Protein AF-A0A2L0GLB2-F1 (afdb_monomer_lite)

Secondary structure (DSSP, 8-state):
----------HHHHHHHHHHHHHHHHGGGSTTHHHHHHHHHHHHHHHHHHHHHHHHHHHHHHHHHHHHHHH-

Sequence (72 aa):
MSDQGPRQTPEWVEDVTVEVTGMAREGLNHPSTKPVLIGTGIGALAGALIVGGPILGGLVGASFALYQRIRK

pLDDT: mean 86.97, std 12.96, range [39.34, 97.5]

Radius of gyration: 21.35 Å; chains: 1; bounding box: 32×50×55 Å

Structure (mmCIF, N/CA/C/O backbone):
data_AF-A0A2L0GLB2-F1
#
_entry.id   AF-A0A2L0GLB2-F1
#
loop_
_atom_site.group_PDB
_atom_site.id
_atom_site.type_symbol
_atom_site.label_atom_id
_atom_site.label_alt_id
_atom_site.label_comp_id
_atom_site.label_asym_id
_atom_site.label_entity_id
_atom_site.label_seq_id
_atom_site.pdbx_PDB_ins_code
_atom_site.Cartn_x
_atom_site.Cartn_y
_atom_site.Cartn_z
_atom_site.occupancy
_atom_site.B_iso_or_equiv
_atom_site.auth_seq_id
_atom_site.auth_comp_id
_atom_site.auth_asym_id
_atom_site.auth_atom_id
_atom_site.pdbx_PDB_model_num
ATOM 1 N N . MET A 1 1 ? -8.272 28.874 33.854 1.00 39.34 1 MET A N 1
ATOM 2 C CA . MET A 1 1 ? -8.725 27.578 33.316 1.00 39.34 1 MET A CA 1
ATOM 3 C C . MET A 1 1 ? -9.030 27.786 31.845 1.00 39.34 1 MET A C 1
ATOM 5 O O . MET A 1 1 ? -9.778 28.703 31.549 1.00 39.34 1 MET A O 1
ATOM 9 N N . SER A 1 2 ? -8.399 27.040 30.940 1.00 44.84 2 SER A N 1
ATOM 10 C CA . SER A 1 2 ? -8.702 27.138 29.508 1.00 44.84 2 SER A CA 1
ATOM 11 C C . SER A 1 2 ? -9.769 26.106 29.171 1.00 44.84 2 SER A C 1
ATOM 13 O O . SER A 1 2 ? -9.489 24.907 29.210 1.00 44.84 2 SER A O 1
ATOM 15 N N . ASP A 1 3 ? -10.976 26.583 28.881 1.00 52.59 3 ASP A N 1
ATOM 16 C CA . ASP A 1 3 ? -12.101 25.789 28.396 1.00 52.59 3 ASP A CA 1
ATOM 17 C C . ASP A 1 3 ? -11.732 25.116 27.066 1.00 52.59 3 ASP A C 1
ATOM 19 O O . ASP A 1 3 ? -11.735 25.734 26.000 1.00 52.59 3 ASP A O 1
ATOM 23 N N . GLN A 1 4 ? -11.376 23.832 27.120 1.00 61.97 4 GLN A N 1
ATOM 24 C CA . GLN A 1 4 ? -11.302 22.987 25.933 1.00 61.97 4 GLN A CA 1
ATOM 25 C C . GLN A 1 4 ? -12.721 22.490 25.642 1.00 61.97 4 GLN A C 1
ATOM 27 O O . GLN A 1 4 ? -13.181 21.530 26.255 1.00 61.97 4 GLN A O 1
ATOM 32 N N . GLY A 1 5 ? -13.423 23.166 24.728 1.00 59.91 5 GLY A N 1
ATOM 33 C CA . GLY A 1 5 ? -14.693 22.682 24.180 1.00 59.91 5 GLY A CA 1
ATOM 34 C C . GLY A 1 5 ? -14.564 21.257 23.610 1.00 59.91 5 GLY A C 1
ATOM 35 O O . GLY A 1 5 ? -13.451 20.817 23.298 1.00 59.91 5 GLY A O 1
ATOM 36 N N . PRO A 1 6 ? -15.674 20.507 23.486 1.00 62.72 6 PRO A N 1
ATOM 37 C CA . PRO A 1 6 ? -15.626 19.086 23.172 1.00 62.72 6 PRO A CA 1
ATOM 38 C C . PRO A 1 6 ? -15.027 18.877 21.777 1.00 62.72 6 PRO A C 1
ATOM 40 O O . PRO A 1 6 ? -15.648 19.194 20.763 1.00 62.72 6 PRO A O 1
ATOM 43 N N . ARG A 1 7 ? -13.806 18.330 21.721 1.00 65.12 7 ARG A N 1
ATOM 44 C CA . ARG A 1 7 ? -13.227 17.756 20.501 1.00 65.12 7 ARG A CA 1
ATOM 45 C C . ARG A 1 7 ? -14.022 16.495 20.167 1.00 65.12 7 ARG A C 1
ATOM 47 O O . ARG A 1 7 ? -13.645 15.404 20.575 1.00 65.12 7 ARG A O 1
ATOM 54 N N . GLN A 1 8 ? -15.148 16.661 19.484 1.00 74.44 8 GLN A N 1
ATOM 55 C CA . GLN A 1 8 ? -15.903 15.548 18.921 1.00 74.44 8 GLN A CA 1
ATOM 56 C C . GLN A 1 8 ? -15.100 15.034 17.728 1.00 74.44 8 GLN A C 1
ATOM 58 O O . GLN A 1 8 ? -15.068 15.664 16.670 1.00 74.44 8 GLN A O 1
ATOM 63 N N . THR A 1 9 ? -14.353 13.949 17.925 1.00 78.06 9 THR A N 1
ATOM 64 C CA . THR A 1 9 ? -13.756 13.217 16.810 1.00 78.06 9 THR A CA 1
ATOM 65 C C . THR A 1 9 ? -14.886 12.761 15.894 1.00 78.06 9 THR A C 1
ATOM 67 O O . THR A 1 9 ? -15.893 12.264 16.399 1.00 78.06 9 THR A O 1
ATOM 70 N N . PRO A 1 10 ? -14.771 12.954 14.573 1.00 87.94 10 PRO A N 1
ATOM 71 C CA . PRO A 1 10 ? -15.785 12.453 13.661 1.00 87.94 10 PRO A CA 1
ATOM 72 C C . PRO A 1 10 ? -15.967 10.942 13.843 1.00 87.94 10 PRO A C 1
ATOM 74 O O . PRO A 1 10 ? -14.972 10.230 13.961 1.00 87.94 10 PRO A O 1
ATOM 77 N N . GLU A 1 11 ? -17.210 10.465 13.820 1.00 88.44 11 GLU A N 1
ATOM 78 C CA . GLU A 1 11 ? -17.575 9.044 13.975 1.00 88.44 11 GLU A CA 1
ATOM 79 C C . GLU A 1 11 ? -16.746 8.126 13.059 1.00 88.44 11 GLU A C 1
ATOM 81 O O . GLU A 1 11 ? -16.177 7.134 13.502 1.00 88.44 11 GLU A O 1
ATOM 86 N N . TRP A 1 12 ? -16.520 8.551 11.811 1.00 92.50 12 TRP A N 1
ATOM 87 C CA . TRP A 1 12 ? -15.717 7.794 10.848 1.00 92.50 12 TRP A CA 1
ATOM 88 C C . TRP A 1 12 ? -14.258 7.566 11.283 1.00 92.50 12 TRP A C 1
ATOM 90 O O . TRP A 1 12 ? -13.629 6.602 10.853 1.00 92.50 12 TRP A O 1
ATOM 100 N N . VAL A 1 13 ? -13.685 8.450 12.108 1.00 94.31 13 VAL A N 1
ATOM 101 C CA . VAL A 1 13 ? -12.318 8.279 12.630 1.00 94.31 13 VAL A CA 1
ATOM 102 C C . VAL A 1 13 ? -12.286 7.138 13.639 1.00 94.31 13 VAL A C 1
ATOM 104 O O . VAL A 1 13 ? -11.325 6.365 13.666 1.00 94.31 13 VAL A O 1
ATOM 107 N N . GLU A 1 14 ? -13.325 7.032 14.463 1.00 93.25 14 GLU A N 1
ATOM 108 C CA . GLU A 1 14 ? -13.463 5.962 15.445 1.00 93.25 14 GLU A CA 1
ATOM 109 C C . GLU A 1 14 ? -13.668 4.617 14.744 1.00 93.25 14 GLU A C 1
ATOM 111 O O . GLU A 1 14 ? -12.921 3.680 15.027 1.00 93.25 14 GLU A O 1
ATOM 116 N N . ASP A 1 15 ? -14.536 4.562 13.732 1.00 94.06 15 ASP A N 1
ATOM 117 C CA . ASP A 1 15 ? -14.752 3.369 12.903 1.00 94.06 15 ASP A CA 1
ATOM 118 C C . ASP A 1 15 ? -13.456 2.870 12.252 1.00 94.06 15 ASP A C 1
ATOM 120 O O . ASP A 1 15 ? -13.102 1.694 12.353 1.00 94.06 15 ASP A O 1
ATOM 124 N N . VAL A 1 16 ? -12.691 3.774 11.628 1.00 95.62 16 VAL A N 1
ATOM 125 C CA . VAL A 1 16 ? -11.394 3.432 11.021 1.00 95.62 16 VAL A CA 1
ATOM 126 C C . VAL A 1 16 ? -10.410 2.939 12.077 1.00 95.62 16 VAL A C 1
ATOM 128 O O . VAL A 1 16 ? -9.671 1.985 11.836 1.00 95.62 16 VAL A O 1
ATOM 131 N N . THR A 1 17 ? -10.384 3.568 13.251 1.00 95.69 17 THR A N 1
ATOM 132 C CA . THR A 1 17 ? -9.478 3.175 14.335 1.00 95.69 17 THR A CA 1
ATOM 133 C C . THR A 1 17 ? -9.803 1.771 14.839 1.00 95.69 17 THR A C 1
ATOM 135 O O . THR A 1 17 ? -8.888 0.959 15.009 1.00 95.69 17 THR A O 1
ATOM 138 N N . VAL A 1 18 ? -11.086 1.464 15.046 1.00 96.56 18 VAL A N 1
ATOM 139 C CA . VAL A 1 18 ? -11.563 0.136 15.456 1.00 96.56 18 VAL A CA 1
ATOM 140 C C . VAL A 1 18 ? -11.185 -0.912 14.413 1.00 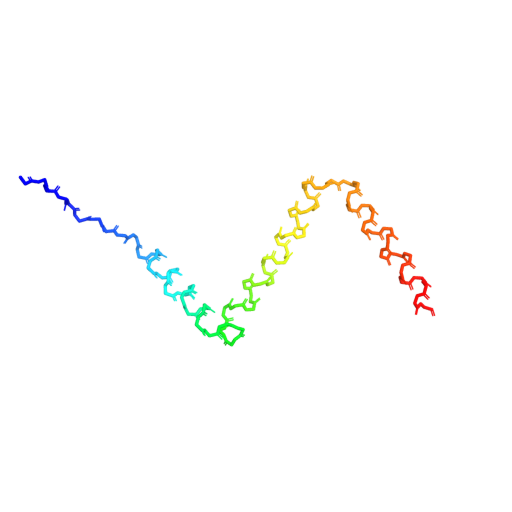96.56 18 VAL A C 1
ATOM 142 O O . VAL A 1 18 ? -10.559 -1.914 14.762 1.00 96.56 18 VAL A O 1
ATOM 145 N N . GLU A 1 19 ? -11.467 -0.649 13.139 1.00 95.69 19 GLU A N 1
ATOM 146 C CA . GLU A 1 19 ? -11.204 -1.570 12.030 1.00 95.69 19 GLU A CA 1
ATOM 147 C C . GLU A 1 19 ? -9.703 -1.843 11.840 1.00 95.69 19 GLU A C 1
ATOM 149 O O . GLU A 1 19 ? -9.267 -2.991 11.728 1.00 95.69 19 GLU A O 1
ATOM 154 N N . VAL A 1 20 ? -8.872 -0.796 11.862 1.00 96.56 20 VAL A N 1
ATOM 155 C CA . VAL A 1 20 ? -7.411 -0.929 11.745 1.00 96.56 20 VAL A CA 1
ATOM 156 C C . VAL A 1 20 ? -6.828 -1.665 12.948 1.00 96.56 20 VAL A C 1
ATOM 158 O O . VAL A 1 20 ? -5.944 -2.507 12.785 1.00 96.56 20 VAL A O 1
ATOM 161 N N . THR A 1 21 ? -7.331 -1.396 14.153 1.00 97.12 21 THR A N 1
ATOM 162 C CA . THR A 1 21 ? -6.905 -2.121 15.357 1.00 97.12 21 THR A CA 1
ATOM 163 C C . THR A 1 21 ? -7.316 -3.594 15.290 1.00 97.12 21 THR A C 1
ATOM 165 O O . THR A 1 21 ? -6.537 -4.456 15.699 1.00 97.12 21 THR A O 1
ATOM 168 N N . GLY A 1 22 ? -8.491 -3.903 14.733 1.00 97.50 22 GLY A N 1
ATOM 169 C CA . GLY A 1 22 ? -8.937 -5.268 14.442 1.00 97.50 22 GLY A CA 1
ATOM 170 C C . GLY A 1 22 ? -7.988 -5.986 13.483 1.00 97.50 22 GLY A C 1
ATOM 171 O O . GLY A 1 22 ? -7.460 -7.049 13.818 1.00 97.50 22 GLY A O 1
ATOM 172 N N . MET A 1 23 ? -7.653 -5.356 12.352 1.00 97.12 23 MET A N 1
ATOM 173 C CA . MET A 1 23 ? -6.662 -5.881 11.403 1.00 97.12 23 MET A CA 1
ATOM 174 C C . MET A 1 23 ? -5.286 -6.094 12.044 1.00 97.12 23 MET A C 1
ATOM 176 O O . MET A 1 23 ? -4.632 -7.100 11.775 1.00 97.12 23 MET A O 1
ATOM 180 N N . ALA A 1 24 ? -4.840 -5.182 12.912 1.00 96.81 24 ALA A N 1
ATOM 181 C CA . ALA A 1 24 ? -3.557 -5.304 13.603 1.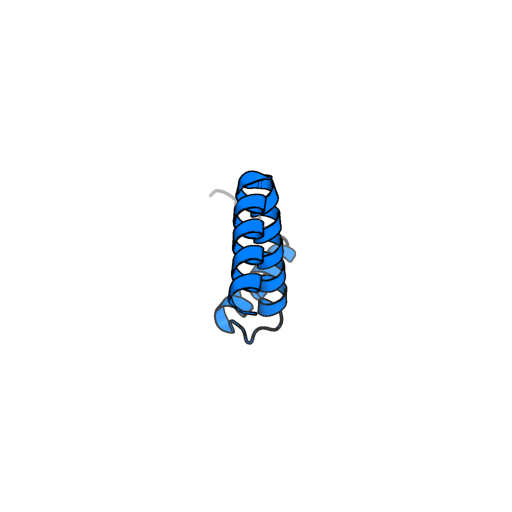00 96.81 24 ALA A CA 1
ATOM 182 C C . ALA A 1 24 ? -3.523 -6.483 14.592 1.00 96.81 24 ALA A C 1
ATOM 184 O O . ALA A 1 24 ? -2.478 -7.108 14.764 1.00 96.81 24 ALA A O 1
ATOM 185 N N . ARG A 1 25 ? -4.654 -6.796 15.237 1.00 97.50 25 ARG A N 1
ATOM 186 C CA . ARG A 1 25 ? -4.771 -7.901 16.202 1.00 97.50 25 ARG A CA 1
ATOM 187 C C . ARG A 1 25 ? -4.946 -9.256 15.526 1.00 97.50 25 ARG A C 1
ATOM 189 O O . ARG A 1 25 ? -4.284 -10.217 15.904 1.00 97.50 25 ARG A O 1
ATOM 196 N N . GLU A 1 26 ? -5.843 -9.341 14.551 1.00 96.75 26 GLU A N 1
ATOM 197 C CA . GLU A 1 26 ? -6.220 -10.602 13.902 1.00 96.75 26 GLU A CA 1
ATOM 198 C C . GLU A 1 26 ? -5.360 -10.920 12.669 1.00 96.75 26 GLU A C 1
ATOM 200 O O . GLU A 1 26 ? -5.347 -12.054 12.177 1.00 96.75 26 GLU A O 1
ATOM 205 N N . GLY A 1 27 ? -4.615 -9.935 12.162 1.00 95.44 27 GLY A N 1
ATOM 206 C CA . GLY A 1 27 ? -3.741 -10.084 11.007 1.00 95.44 27 GLY A CA 1
ATOM 207 C C . GLY A 1 27 ? -4.511 -10.560 9.776 1.00 95.44 27 GLY A C 1
ATOM 208 O O . GLY A 1 27 ? -5.574 -10.039 9.442 1.00 95.44 27 GLY A O 1
ATOM 209 N N . LEU A 1 28 ? -3.987 -11.582 9.093 1.00 96.81 28 LEU A N 1
ATOM 210 C CA . LEU A 1 28 ? -4.589 -12.145 7.873 1.00 96.81 28 LEU A CA 1
ATOM 211 C C . LEU A 1 28 ? -5.936 -12.856 8.097 1.00 96.81 28 LEU A C 1
ATOM 213 O O . LEU A 1 28 ? -6.608 -13.172 7.110 1.00 96.81 28 LEU A O 1
ATOM 217 N N . ASN A 1 29 ? -6.312 -13.127 9.352 1.00 97.31 29 ASN A N 1
ATOM 218 C CA . ASN A 1 29 ? -7.613 -13.706 9.687 1.00 97.31 29 ASN A CA 1
ATOM 219 C C . ASN A 1 29 ? -8.724 -12.649 9.736 1.00 97.31 29 ASN A C 1
ATOM 221 O O . ASN A 1 29 ? -9.888 -13.016 9.600 1.00 97.31 29 ASN A O 1
ATOM 225 N N . HIS A 1 30 ? -8.374 -11.361 9.851 1.00 96.94 30 HIS A N 1
ATOM 226 C CA . HIS A 1 30 ? -9.357 -10.284 9.788 1.00 96.94 30 HIS A CA 1
ATOM 227 C C . HIS A 1 30 ? -9.969 -10.219 8.377 1.00 96.94 30 HIS A C 1
ATOM 229 O O . HIS A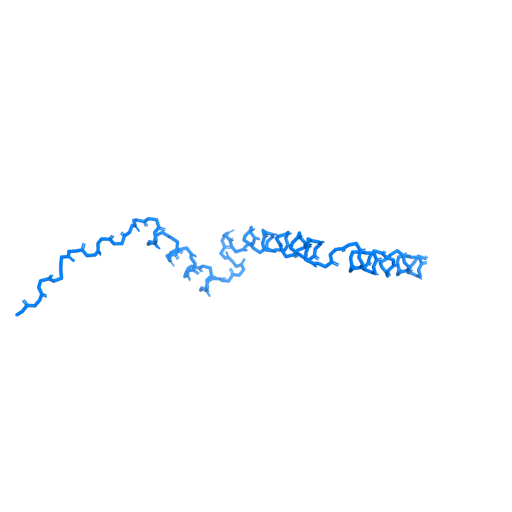 1 30 ? -9.215 -10.196 7.389 1.00 96.94 30 HIS A O 1
ATOM 235 N N . PRO A 1 31 ? -11.305 -10.134 8.236 1.00 95.62 31 PRO A N 1
ATOM 236 C CA . PRO A 1 31 ? -11.978 -10.149 6.933 1.00 95.62 31 PRO A CA 1
ATOM 237 C C . PRO A 1 31 ? -11.491 -9.034 5.995 1.00 95.62 31 PRO A C 1
ATOM 239 O O . PRO A 1 31 ? -11.381 -9.246 4.786 1.00 95.62 31 PRO A O 1
ATOM 242 N N . SER A 1 32 ? -11.119 -7.883 6.554 1.00 94.56 32 SER A N 1
ATOM 243 C CA . SER A 1 32 ? -10.682 -6.710 5.787 1.00 94.56 32 SER A CA 1
ATOM 244 C C . SER A 1 32 ? -9.189 -6.666 5.458 1.00 94.56 32 SER A C 1
ATOM 246 O O . SER A 1 32 ? -8.791 -5.929 4.558 1.00 94.56 32 SER A O 1
ATOM 248 N N . THR A 1 33 ? -8.340 -7.490 6.086 1.00 97.00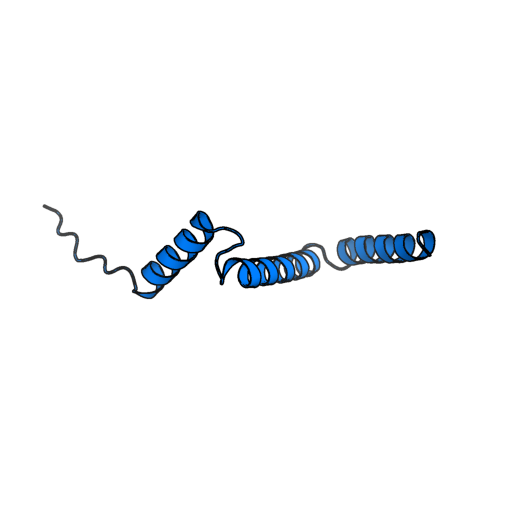 33 THR A N 1
ATOM 249 C CA . THR A 1 33 ? -6.888 -7.447 5.819 1.00 97.00 33 THR A CA 1
ATOM 250 C C . THR A 1 33 ? -6.566 -7.850 4.383 1.00 97.00 33 THR A C 1
ATOM 252 O O . THR A 1 33 ? -5.755 -7.211 3.714 1.00 97.00 33 THR A O 1
ATOM 255 N N . LYS A 1 34 ? -7.215 -8.900 3.867 1.00 95.88 34 LYS A N 1
ATOM 256 C CA . LYS A 1 34 ? -6.989 -9.382 2.495 1.00 95.88 34 LYS A CA 1
ATOM 257 C C . LYS A 1 34 ? -7.353 -8.341 1.428 1.00 95.88 34 LYS A C 1
ATOM 259 O O . LYS A 1 34 ? -6.492 -8.062 0.592 1.00 95.88 34 LYS A O 1
ATOM 264 N N . PRO A 1 35 ? -8.566 -7.753 1.420 1.00 95.75 35 PRO A N 1
ATOM 265 C CA . PRO A 1 35 ? -8.899 -6.731 0.432 1.00 95.75 35 PRO A CA 1
ATOM 266 C C . PRO A 1 35 ? -8.018 -5.482 0.560 1.00 95.75 35 PRO A C 1
ATOM 268 O O . PRO A 1 35 ? -7.606 -4.947 -0.468 1.00 95.75 35 PRO A O 1
ATOM 271 N N . VAL A 1 36 ? -7.643 -5.063 1.777 1.00 95.19 36 VAL A N 1
ATOM 272 C CA . VAL A 1 36 ? -6.711 -3.939 1.978 1.00 95.19 36 VAL A CA 1
ATOM 273 C C . VAL A 1 36 ? -5.349 -4.235 1.356 1.00 95.19 36 VAL A C 1
ATOM 275 O O . VAL A 1 36 ? -4.860 -3.424 0.578 1.00 95.19 36 VAL A O 1
ATOM 278 N N . LEU A 1 37 ? -4.764 -5.411 1.604 1.00 95.31 37 LEU A N 1
ATOM 279 C CA . LEU A 1 37 ? -3.475 -5.793 1.017 1.00 95.31 37 LEU A CA 1
ATOM 280 C C . LEU A 1 37 ? -3.514 -5.867 -0.512 1.00 95.31 37 LEU A C 1
ATOM 282 O O . LEU A 1 37 ? -2.561 -5.446 -1.166 1.00 95.31 37 LEU A O 1
ATOM 286 N N . ILE A 1 38 ? -4.606 -6.370 -1.092 1.00 96.06 38 ILE A N 1
ATOM 287 C CA . ILE A 1 38 ? -4.800 -6.367 -2.550 1.00 96.06 38 ILE A CA 1
ATOM 288 C C . ILE A 1 38 ? -4.832 -4.925 -3.067 1.00 96.06 38 ILE A C 1
ATOM 290 O O . ILE A 1 38 ? -4.120 -4.601 -4.019 1.00 96.06 38 ILE A O 1
ATOM 294 N N . GLY A 1 39 ? -5.599 -4.048 -2.412 1.00 95.81 39 GLY A N 1
ATOM 295 C CA . GLY A 1 39 ? -5.652 -2.622 -2.734 1.00 95.81 39 GLY A CA 1
ATOM 296 C C . GLY A 1 39 ? -4.282 -1.952 -2.633 1.00 95.81 39 GLY A C 1
ATOM 297 O O . GLY A 1 39 ? -3.874 -1.242 -3.551 1.00 95.81 39 GLY A O 1
ATOM 298 N N . THR A 1 40 ? -3.523 -2.239 -1.574 1.00 96.12 40 THR A N 1
ATOM 299 C CA . THR A 1 40 ? -2.143 -1.772 -1.401 1.00 96.12 40 THR A CA 1
ATOM 300 C C . THR A 1 40 ? -1.235 -2.282 -2.516 1.00 96.12 40 THR A C 1
ATOM 302 O O . THR A 1 40 ? -0.464 -1.499 -3.061 1.00 96.12 40 THR A O 1
ATOM 305 N N . GLY A 1 41 ? -1.331 -3.557 -2.901 1.00 95.50 41 GLY A N 1
ATOM 306 C CA . GLY A 1 41 ? -0.535 -4.131 -3.987 1.00 95.50 41 GLY A CA 1
ATOM 307 C C . GLY A 1 41 ? -0.800 -3.453 -5.333 1.00 95.50 41 GLY A C 1
ATOM 308 O O . GLY A 1 41 ? 0.141 -3.084 -6.036 1.00 95.50 41 GLY A O 1
ATOM 309 N N . ILE A 1 42 ? -2.072 -3.219 -5.666 1.00 94.44 42 ILE A N 1
ATOM 310 C CA . ILE A 1 42 ? -2.468 -2.490 -6.880 1.00 94.44 42 ILE A CA 1
ATOM 311 C C . ILE A 1 42 ? -1.977 -1.041 -6.818 1.00 94.44 42 ILE A C 1
ATOM 313 O O . ILE A 1 42 ? -1.378 -0.557 -7.777 1.00 94.44 42 ILE A O 1
ATOM 317 N N . GLY A 1 43 ? -2.185 -0.359 -5.690 1.00 91.12 43 GLY A N 1
ATOM 318 C CA . GLY A 1 43 ? -1.741 1.019 -5.487 1.00 91.12 43 GLY A CA 1
ATOM 319 C C . GLY A 1 43 ? -0.224 1.169 -5.587 1.00 91.12 43 GLY A C 1
ATOM 320 O O . GLY A 1 43 ? 0.258 2.100 -6.225 1.00 91.12 43 GLY A O 1
ATOM 321 N N . ALA A 1 44 ? 0.536 0.223 -5.034 1.00 91.06 44 ALA A N 1
ATOM 322 C CA . ALA A 1 44 ? 1.991 0.198 -5.123 1.00 91.06 44 ALA A CA 1
ATOM 323 C C . ALA A 1 44 ? 2.472 -0.026 -6.563 1.00 91.06 44 ALA A C 1
ATOM 325 O O . ALA A 1 44 ? 3.371 0.678 -7.014 1.00 91.06 44 ALA A O 1
ATOM 326 N N . LEU A 1 45 ? 1.854 -0.950 -7.309 1.00 87.50 45 LEU A N 1
ATOM 327 C CA . LEU A 1 45 ? 2.160 -1.168 -8.727 1.00 87.50 45 LEU A CA 1
ATOM 328 C C . LEU A 1 45 ? 1.839 0.069 -9.571 1.00 87.50 45 LEU A C 1
ATOM 330 O O . LEU A 1 45 ? 2.684 0.520 -10.340 1.00 87.50 45 LEU A O 1
ATOM 334 N N . ALA A 1 46 ? 0.649 0.647 -9.406 1.00 85.94 46 ALA A N 1
ATOM 335 C CA . ALA A 1 46 ? 0.247 1.858 -10.115 1.00 85.94 46 ALA A CA 1
ATOM 336 C C . ALA A 1 46 ? 1.167 3.040 -9.775 1.00 85.94 46 ALA A C 1
ATOM 338 O O . ALA A 1 46 ? 1.657 3.719 -10.674 1.00 85.94 46 ALA A O 1
ATOM 339 N N . GLY A 1 47 ? 1.471 3.243 -8.491 1.00 84.62 47 GLY A N 1
ATOM 340 C CA . GLY A 1 47 ? 2.415 4.258 -8.030 1.00 84.62 47 GLY A CA 1
ATOM 341 C C . GLY A 1 47 ? 3.819 4.048 -8.595 1.00 84.62 47 GLY A C 1
ATOM 342 O O . GLY A 1 47 ? 4.429 4.997 -9.076 1.00 84.62 47 GLY A O 1
ATOM 343 N N . ALA A 1 48 ? 4.315 2.809 -8.626 1.00 83.56 48 ALA A N 1
ATOM 344 C CA . ALA A 1 48 ? 5.613 2.479 -9.209 1.00 83.56 48 ALA A CA 1
ATOM 345 C C . ALA A 1 48 ? 5.659 2.728 -10.724 1.00 83.56 48 ALA A C 1
ATOM 347 O O . ALA A 1 48 ? 6.676 3.197 -11.226 1.00 83.56 48 ALA A O 1
ATOM 348 N N . LEU A 1 49 ? 4.573 2.464 -11.454 1.00 81.12 49 LEU A N 1
ATOM 349 C CA . LEU A 1 49 ? 4.481 2.765 -12.886 1.00 81.12 49 LEU A CA 1
ATOM 350 C C . LEU A 1 49 ? 4.424 4.274 -13.155 1.00 81.12 49 LEU A C 1
ATOM 352 O O . LEU A 1 49 ? 5.066 4.749 -14.089 1.00 81.12 49 LEU A O 1
ATOM 356 N N . ILE A 1 50 ? 3.691 5.028 -12.330 1.00 81.06 50 ILE A N 1
ATOM 357 C CA . ILE A 1 50 ? 3.574 6.487 -12.460 1.00 81.06 50 ILE A CA 1
ATOM 358 C C . ILE A 1 50 ? 4.899 7.174 -12.103 1.00 81.06 50 ILE A C 1
ATOM 360 O O . ILE A 1 50 ? 5.374 8.012 -12.863 1.00 81.06 50 ILE A O 1
ATOM 364 N N . VAL A 1 51 ? 5.513 6.816 -10.971 1.00 76.19 51 VAL A N 1
ATOM 365 C CA . VAL A 1 51 ? 6.753 7.444 -10.476 1.00 76.19 51 VAL A CA 1
ATOM 366 C C . VAL A 1 51 ? 7.985 6.925 -11.222 1.00 76.19 51 VAL A C 1
ATOM 368 O O . VAL A 1 51 ? 8.896 7.688 -11.527 1.00 76.19 51 VAL A O 1
ATOM 371 N N . GLY A 1 52 ? 8.019 5.629 -11.532 1.00 72.81 52 GLY A N 1
ATOM 372 C CA . GLY A 1 52 ? 9.123 4.970 -12.231 1.00 72.81 52 GLY A CA 1
ATOM 373 C C . GLY A 1 52 ? 9.131 5.174 -13.741 1.00 72.81 52 GLY A C 1
ATOM 374 O O . GLY A 1 52 ? 10.154 4.938 -14.395 1.00 72.81 52 GLY A O 1
ATOM 375 N N . GLY A 1 53 ? 7.997 5.607 -14.293 1.00 76.94 53 GLY A N 1
ATOM 376 C 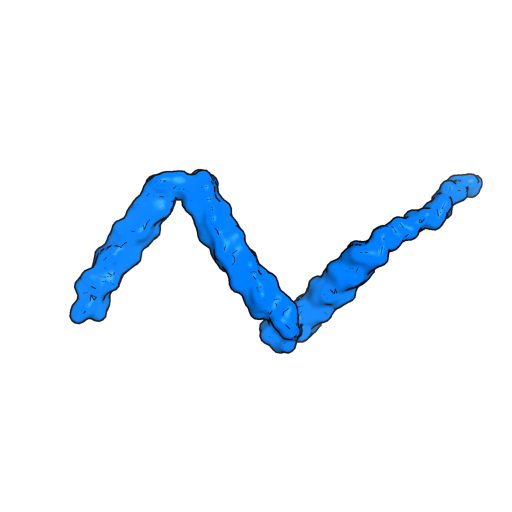CA . GLY A 1 53 ? 7.826 5.874 -15.708 1.00 76.94 53 GLY A CA 1
ATOM 377 C C . GLY A 1 53 ? 8.109 4.658 -16.604 1.00 76.94 53 GLY A C 1
ATOM 378 O O . GLY A 1 53 ? 8.253 3.518 -16.144 1.00 76.94 53 GLY A O 1
ATOM 379 N N . PRO A 1 54 ? 8.223 4.885 -17.922 1.00 75.25 54 PRO A N 1
ATOM 380 C CA . PRO A 1 54 ? 8.438 3.817 -18.897 1.00 75.25 54 PRO A CA 1
ATOM 381 C C . PRO A 1 54 ? 9.752 3.043 -18.697 1.00 75.25 54 PRO A C 1
ATOM 383 O O . PRO A 1 54 ? 9.851 1.910 -19.157 1.00 75.25 54 PRO A O 1
ATOM 386 N N . ILE A 1 55 ? 10.746 3.600 -17.995 1.00 79.88 55 ILE A N 1
ATOM 387 C CA . ILE A 1 55 ? 12.047 2.943 -17.792 1.00 79.88 55 ILE A CA 1
ATOM 388 C C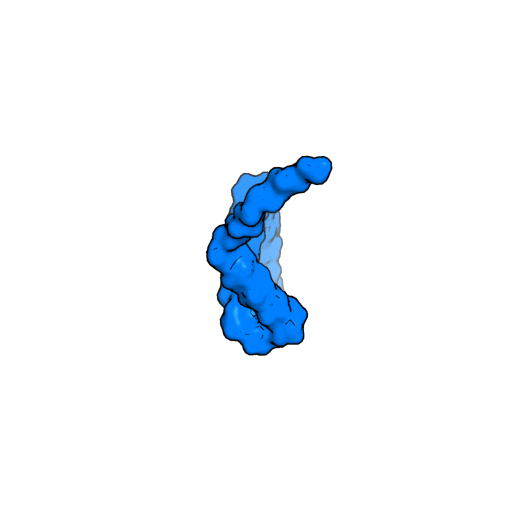 . ILE A 1 55 ? 11.942 1.792 -16.788 1.00 79.88 55 ILE A C 1
ATOM 390 O O . ILE A 1 55 ? 12.331 0.670 -17.115 1.00 79.88 55 ILE A O 1
ATOM 394 N N . LEU A 1 56 ? 11.396 2.027 -15.588 1.00 79.38 56 LEU A N 1
ATOM 395 C CA . LEU A 1 56 ? 11.241 0.950 -14.603 1.00 79.38 56 LEU A CA 1
ATOM 396 C C . LEU A 1 56 ? 10.211 -0.082 -15.072 1.00 79.38 56 LEU A C 1
ATOM 398 O O . LEU A 1 56 ? 10.463 -1.283 -14.969 1.00 79.38 56 LEU A O 1
ATOM 402 N N . GLY A 1 57 ? 9.104 0.372 -15.671 1.00 78.69 57 GLY A N 1
ATOM 403 C CA . GLY A 1 57 ? 8.125 -0.521 -16.294 1.00 78.69 57 GLY A CA 1
ATOM 404 C C . GLY A 1 57 ? 8.738 -1.380 -17.407 1.00 78.69 57 GLY A C 1
ATOM 405 O O . GLY A 1 57 ? 8.523 -2.592 -17.442 1.00 78.69 57 GLY A O 1
ATOM 406 N N . GLY A 1 58 ? 9.562 -0.780 -18.272 1.00 83.62 58 GLY A N 1
ATOM 407 C CA . GLY A 1 58 ? 10.272 -1.470 -19.349 1.00 83.62 58 GLY A CA 1
ATOM 408 C C . GLY A 1 58 ? 11.294 -2.488 -18.845 1.00 83.62 58 GLY A C 1
ATOM 409 O O . GLY A 1 58 ? 11.323 -3.610 -19.345 1.00 83.62 58 GLY A O 1
ATOM 410 N N . LEU A 1 59 ? 12.088 -2.149 -17.824 1.00 87.62 59 LEU A N 1
ATOM 411 C CA . LEU A 1 59 ? 13.065 -3.068 -17.228 1.00 87.62 59 LEU A CA 1
ATOM 412 C C . LEU A 1 59 ? 12.394 -4.275 -16.573 1.00 87.62 59 LEU A C 1
ATOM 414 O O . LEU A 1 59 ? 12.808 -5.411 -16.813 1.00 87.62 59 LEU A O 1
ATOM 418 N N . VAL A 1 60 ? 11.342 -4.050 -15.784 1.00 87.12 60 VAL A N 1
ATOM 419 C CA . VAL A 1 60 ? 10.581 -5.136 -15.154 1.00 87.12 60 VAL A CA 1
ATOM 420 C C . VAL A 1 60 ? 9.917 -6.008 -16.221 1.00 87.12 60 VAL A C 1
ATOM 422 O O . VAL A 1 60 ? 10.041 -7.231 -16.173 1.00 87.12 60 VAL A O 1
ATOM 425 N N . GLY A 1 61 ? 9.282 -5.398 -17.227 1.00 86.75 61 GLY A N 1
ATOM 426 C CA . GLY A 1 61 ? 8.632 -6.115 -18.326 1.00 86.75 61 GLY A CA 1
ATOM 427 C C . GLY A 1 61 ? 9.603 -6.950 -19.164 1.00 86.75 61 GLY A C 1
ATOM 428 O O . GLY A 1 61 ? 9.347 -8.129 -19.408 1.00 86.75 61 GLY A O 1
ATOM 429 N N . ALA A 1 62 ? 10.747 -6.381 -19.554 1.00 93.31 62 ALA A N 1
ATOM 430 C CA . ALA A 1 62 ? 11.780 -7.088 -20.311 1.00 93.31 62 ALA A CA 1
ATOM 431 C C . ALA A 1 62 ? 12.386 -8.247 -19.505 1.00 93.31 62 ALA A C 1
ATOM 433 O O . ALA A 1 62 ? 12.539 -9.352 -20.028 1.00 93.31 62 ALA A O 1
ATOM 434 N N . SER A 1 63 ? 12.665 -8.023 -18.217 1.00 90.81 63 SER A N 1
ATOM 435 C CA . SER A 1 63 ? 13.186 -9.058 -17.316 1.00 90.81 63 SER A CA 1
ATOM 436 C C . SER A 1 63 ? 12.189 -10.208 -17.145 1.00 90.81 63 SER A C 1
ATOM 438 O O . SER A 1 63 ? 12.569 -11.377 -17.215 1.00 90.81 63 SER A O 1
ATOM 440 N N . PHE A 1 64 ? 10.898 -9.897 -16.987 1.00 93.62 64 PHE A N 1
ATOM 441 C CA . PHE A 1 64 ? 9.833 -10.894 -16.868 1.00 93.62 64 PHE A CA 1
ATOM 442 C C . PHE A 1 64 ? 9.646 -11.711 -18.154 1.00 93.62 64 PHE A C 1
ATOM 444 O O . PHE A 1 64 ? 9.560 -12.940 -18.101 1.00 93.62 64 PHE A O 1
ATOM 451 N N . ALA A 1 65 ? 9.628 -11.050 -19.316 1.00 95.00 65 ALA A N 1
ATOM 452 C CA . ALA A 1 65 ? 9.516 -11.715 -20.613 1.00 95.00 65 ALA A CA 1
ATOM 453 C C . ALA A 1 65 ? 10.695 -12.668 -20.870 1.00 95.00 65 ALA A C 1
ATOM 455 O O . ALA A 1 65 ? 10.502 -13.793 -21.337 1.00 95.00 65 ALA A O 1
ATOM 456 N N . LEU A 1 66 ? 11.912 -12.250 -20.510 1.00 95.19 66 LEU A N 1
ATOM 457 C CA . LEU A 1 66 ? 13.101 -13.090 -20.604 1.00 95.19 66 LEU A CA 1
ATOM 458 C C . LEU A 1 66 ? 13.030 -14.294 -19.652 1.00 95.19 66 LEU A C 1
ATOM 460 O O . LEU A 1 66 ? 13.297 -15.416 -20.077 1.00 95.19 66 LEU A O 1
ATOM 464 N N . TYR A 1 67 ? 12.622 -14.092 -18.396 1.00 94.69 67 TYR A N 1
ATOM 465 C CA . TYR A 1 67 ? 12.463 -15.173 -17.418 1.00 94.69 67 TYR A CA 1
ATOM 466 C C . TYR A 1 67 ? 11.480 -16.248 -17.893 1.00 94.69 67 TYR A C 1
ATOM 468 O O . TYR A 1 67 ? 11.798 -17.436 -17.853 1.00 94.69 67 TYR A O 1
ATOM 476 N N . GLN A 1 68 ? 10.311 -15.838 -18.398 1.00 95.25 68 GLN A N 1
ATOM 477 C CA . GLN A 1 68 ? 9.313 -16.755 -18.955 1.00 95.25 68 GLN A CA 1
ATOM 478 C C . GLN A 1 68 ? 9.862 -17.571 -20.127 1.00 95.25 68 GLN A C 1
ATOM 480 O O . GLN A 1 68 ? 9.558 -18.753 -20.237 1.00 95.25 68 GLN A O 1
ATOM 485 N N . ARG A 1 69 ? 10.695 -16.969 -20.984 1.00 92.69 69 ARG A N 1
ATOM 486 C CA . ARG A 1 69 ? 11.347 -17.689 -22.084 1.00 92.69 69 ARG A CA 1
ATOM 487 C C . ARG A 1 69 ? 12.350 -18.729 -21.590 1.00 92.69 69 ARG A C 1
ATOM 489 O O . ARG A 1 69 ? 12.442 -19.781 -22.199 1.00 92.69 69 ARG A O 1
ATOM 496 N N . ILE A 1 70 ? 13.107 -18.424 -20.536 1.00 96.06 70 ILE A N 1
ATOM 497 C CA . ILE A 1 70 ? 14.134 -19.329 -19.994 1.00 96.06 70 ILE A CA 1
ATOM 498 C C . ILE A 1 70 ? 13.505 -20.496 -19.224 1.00 96.06 70 ILE A C 1
ATOM 500 O O . ILE A 1 70 ? 14.037 -21.599 -19.243 1.00 96.06 70 ILE A O 1
ATOM 504 N N . ARG A 1 71 ? 12.393 -20.259 -18.519 1.00 91.00 71 ARG A N 1
ATOM 505 C CA . ARG A 1 71 ? 11.693 -21.301 -17.751 1.00 91.00 71 ARG A CA 1
ATOM 506 C C . ARG A 1 71 ? 10.790 -22.210 -18.580 1.00 91.00 71 ARG A C 1
ATOM 508 O O . ARG A 1 71 ? 10.286 -23.183 -18.020 1.00 91.00 71 ARG A O 1
ATOM 515 N N . LYS A 1 72 ? 10.529 -21.851 -19.834 1.00 67.75 72 LYS A N 1
ATOM 516 C CA . LYS A 1 72 ? 9.763 -22.655 -20.784 1.00 67.75 72 LYS A CA 1
ATOM 517 C C . LYS A 1 72 ? 10.677 -23.667 -21.458 1.00 67.75 72 LYS A C 1
ATOM 519 O O . LYS A 1 72 ? 10.210 -24.811 -21.624 1.00 67.75 72 LYS A O 1
#

Foldseek 3Di:
DDDPDDPPDPPVVVVVVVLVVQCVVCPPNRPVNVVVVVVVVVVVVVVCCVVVDPPVVVVVVVVVVVVVVVVD